Protein AF-A0A1F6H2P2-F1 (afdb_monomer)

Mean predicted aligned error: 9.65 Å

Radius of gyration: 20.06 Å; Cα contacts (8 Å, |Δi|>4): 72; chains: 1; bounding box: 47×46×55 Å

Organism: NCBI:txid1817773

Solvent-accessible surface area (backbone atoms only — not comparable to full-atom values): 9304 Å² total; per-residue (Å²): 113,75,63,58,64,67,49,47,57,59,50,35,50,49,51,31,50,54,26,50,47,30,67,76,35,63,83,75,43,73,91,54,55,69,69,54,33,51,51,50,27,52,52,34,45,52,51,43,44,54,50,50,50,52,54,48,51,58,48,49,58,65,69,65,56,77,79,84,72,99,72,52,75,72,54,50,54,53,51,49,53,53,52,52,72,70,44,54,74,66,53,56,49,53,48,51,48,56,51,49,54,50,52,47,46,51,47,52,49,48,51,51,46,37,75,72,68,62,61,76,90,62,79,57,70,64,63,54,49,53,52,36,53,52,49,58,61,56,45,49,56,56,51,49,54,50,52,49,58,52,50,56,49,52,50,54,53,48,53,51,59,62,67,80,102

Sequence (165 aa):
MRQTRRFGLPIAMLLCYLTALGLERAEFLPSFDRSEMDLLHRAFGLFLFALLLLLLYDRLQRSGRP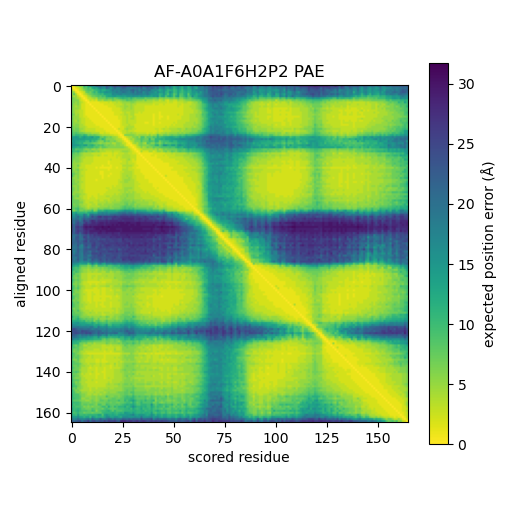KVGLSSAKNAAKKQFRQISEKGPRHWVDLLFLGGLSLIVLLGLLLHFKTRLGWTGWPGLEGLGILHGTLVWFFLSVILVRYYLVLTRWMVSLLAYLKER

Secondary structure (DSSP, 8-state):
-HHHHHHHHHHHHHHHHHHHHHHH-GGG-TTS-HHHHHHHHHHHHHHHHHHHHHHHHHHHHHHSS--S----HHHHHHHHHHHHHHS-HHHHHHHHHHHHHHHHHHHHHHHHHHHHH---SSS-HHHHHHHHHHHHHHHHHHHHHHHHHHHHHHHHHHHHHHH--

pLDDT: mean 79.11, std 15.76, range [41.44, 95.0]

InterPro domains:
  IPR011577 Cytochrome b561, bacterial/Ni-hydrogenase [PF01292] (11-153)
  IPR016174 Di-haem cytochrome, transmembrane [SSF81342] (11-152)

Foldseek 3Di:
DVVCLVVVLVVLLVQLVQLVCCLVPVVSCVPDDNVRSVVSNVVSLVVNLVSLVVVVVVVCVVVPPDPDDPDDPPVVVVVVVVVVVVPPPLVVLVCCLSVLSNVLSVLVVVLVCCVPVVDPPDDDSVVSVVVSVVSSVVSV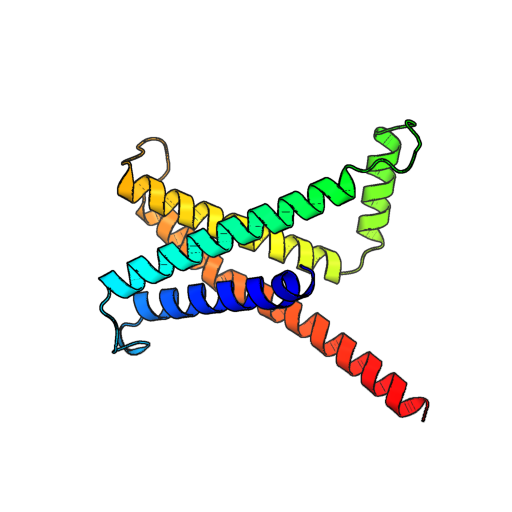VSVVVNVVVVVVVVVVVVVVVVVVD

Structure (mmCIF, N/CA/C/O backbone):
data_AF-A0A1F6H2P2-F1
#
_entry.id   AF-A0A1F6H2P2-F1
#
loop_
_atom_site.group_PDB
_atom_site.id
_atom_site.type_symbol
_atom_site.label_atom_id
_atom_site.label_alt_id
_atom_site.label_comp_id
_atom_site.label_asym_id
_atom_site.label_entity_id
_atom_site.label_seq_id
_atom_site.pdbx_PDB_ins_code
_atom_site.Cartn_x
_atom_site.Cartn_y
_atom_site.Cartn_z
_atom_site.occupancy
_atom_site.B_iso_or_equiv
_atom_site.auth_seq_id
_atom_site.auth_comp_id
_atom_site.auth_asym_id
_atom_site.auth_atom_id
_atom_site.pdbx_PDB_model_num
ATOM 1 N N . MET A 1 1 ? -19.923 -7.535 0.071 1.00 48.81 1 MET A N 1
ATOM 2 C CA . MET A 1 1 ? -18.943 -6.417 0.032 1.00 48.81 1 MET A CA 1
ATOM 3 C C . MET A 1 1 ? -18.092 -6.228 1.300 1.00 48.81 1 MET A C 1
ATOM 5 O O . MET A 1 1 ? -16.920 -5.913 1.154 1.00 48.81 1 MET A O 1
ATOM 9 N N . ARG A 1 2 ? -18.588 -6.415 2.543 1.00 50.91 2 ARG A N 1
ATOM 10 C CA . ARG A 1 2 ? -17.752 -6.220 3.763 1.00 50.91 2 ARG A CA 1
ATOM 11 C C . ARG A 1 2 ? -16.578 -7.210 3.907 1.00 50.91 2 ARG A C 1
ATOM 13 O O . ARG A 1 2 ? -15.541 -6.816 4.428 1.00 50.91 2 ARG A O 1
ATOM 20 N N . GLN A 1 3 ? -16.726 -8.457 3.451 1.00 49.28 3 GLN A N 1
ATOM 21 C CA . GLN A 1 3 ? -15.684 -9.496 3.537 1.00 49.28 3 GLN A CA 1
ATOM 22 C C . GLN A 1 3 ? -14.566 -9.311 2.499 1.00 49.28 3 GLN A C 1
ATOM 24 O O . GLN A 1 3 ? -13.396 -9.361 2.867 1.00 49.28 3 GLN A O 1
ATOM 29 N N . THR A 1 4 ? -14.904 -8.966 1.250 1.00 50.62 4 THR A N 1
ATOM 30 C CA . THR A 1 4 ? -13.933 -8.600 0.198 1.00 50.62 4 THR A CA 1
ATOM 31 C C . THR A 1 4 ? -13.050 -7.433 0.646 1.00 50.62 4 THR A C 1
ATOM 33 O O . THR A 1 4 ? -11.848 -7.421 0.424 1.00 50.62 4 THR A O 1
ATOM 36 N N . ARG A 1 5 ? -13.636 -6.490 1.392 1.00 57.91 5 ARG A N 1
ATOM 37 C CA . ARG A 1 5 ? -12.947 -5.350 2.008 1.00 57.91 5 ARG A CA 1
ATOM 38 C C . ARG A 1 5 ? -12.006 -5.735 3.160 1.00 57.91 5 ARG A C 1
ATOM 40 O O . ARG A 1 5 ? -11.068 -4.999 3.444 1.00 57.91 5 ARG A O 1
ATOM 47 N N . ARG A 1 6 ? -12.284 -6.852 3.844 1.00 64.69 6 ARG A N 1
ATOM 48 C CA . ARG A 1 6 ? -11.529 -7.342 5.011 1.00 64.69 6 ARG A CA 1
ATOM 49 C C . ARG A 1 6 ? -10.278 -8.120 4.607 1.00 64.69 6 ARG A C 1
ATOM 51 O O . ARG A 1 6 ? -9.258 -7.951 5.260 1.00 64.69 6 ARG A O 1
ATOM 58 N N . PHE A 1 7 ? -10.360 -8.915 3.541 1.00 75.50 7 PHE A N 1
ATOM 59 C CA . PHE A 1 7 ? -9.259 -9.782 3.101 1.00 75.50 7 PHE A CA 1
ATOM 60 C C . PHE A 1 7 ? -8.615 -9.348 1.782 1.00 75.50 7 PHE A C 1
ATOM 62 O O . PHE A 1 7 ? -7.418 -9.540 1.609 1.00 75.50 7 PHE A O 1
ATOM 69 N N . GLY A 1 8 ? -9.357 -8.691 0.885 1.00 83.44 8 GLY A N 1
ATOM 70 C CA . GLY A 1 8 ? -8.844 -8.303 -0.431 1.00 83.44 8 GLY A CA 1
ATOM 71 C C . GLY A 1 8 ? -7.687 -7.308 -0.364 1.00 83.44 8 GLY A C 1
ATOM 72 O O . GLY A 1 8 ? -6.715 -7.466 -1.091 1.00 83.44 8 GLY A O 1
ATOM 73 N N . LEU A 1 9 ? -7.745 -6.325 0.545 1.00 86.44 9 LEU A N 1
ATOM 74 C CA . LEU A 1 9 ? -6.666 -5.344 0.697 1.00 86.44 9 LEU A CA 1
ATOM 75 C C . LEU A 1 9 ? -5.374 -5.982 1.254 1.00 86.44 9 LEU A C 1
ATOM 77 O O . LEU A 1 9 ? -4.341 -5.818 0.612 1.00 86.44 9 LEU A O 1
ATOM 81 N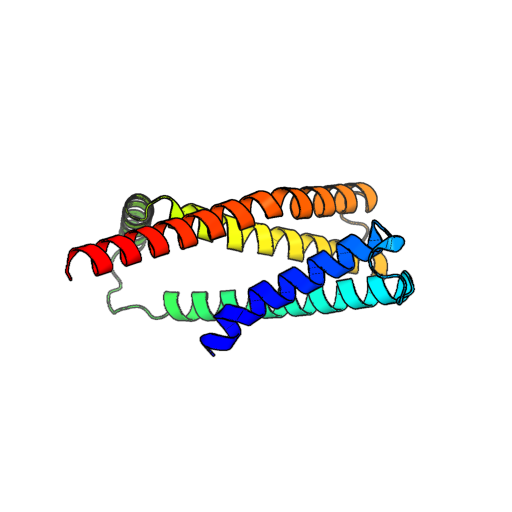 N . PRO A 1 10 ? -5.393 -6.744 2.372 1.00 88.38 10 PRO A N 1
ATOM 82 C CA . PRO A 1 10 ? -4.207 -7.470 2.829 1.00 88.38 10 PRO A CA 1
ATOM 83 C C . PRO A 1 10 ? -3.623 -8.435 1.792 1.00 88.38 10 PRO A C 1
ATOM 85 O O . PRO A 1 10 ? -2.408 -8.479 1.646 1.00 88.38 10 PRO A O 1
ATOM 88 N N . ILE A 1 11 ? -4.466 -9.175 1.060 1.00 90.25 11 ILE A N 1
ATOM 89 C CA . ILE A 1 11 ? -4.005 -10.120 0.032 1.00 90.25 11 ILE A CA 1
ATOM 90 C C . ILE A 1 11 ? -3.336 -9.372 -1.124 1.00 90.25 11 ILE A C 1
ATOM 92 O O . ILE A 1 11 ? -2.225 -9.719 -1.504 1.00 90.25 11 ILE A O 1
ATOM 96 N N . ALA A 1 12 ? -3.964 -8.313 -1.646 1.00 91.25 12 ALA A N 1
ATOM 97 C CA . ALA A 1 12 ? -3.376 -7.502 -2.711 1.00 91.25 12 ALA A CA 1
ATOM 98 C C . ALA A 1 12 ? -2.037 -6.886 -2.280 1.00 91.25 12 ALA A C 1
ATOM 100 O O . ALA A 1 12 ? -1.068 -6.926 -3.030 1.00 91.25 12 ALA A O 1
ATOM 101 N N . MET A 1 13 ? -1.959 -6.374 -1.047 1.00 92.19 13 MET A N 1
ATOM 102 C CA . MET A 1 13 ? -0.705 -5.871 -0.487 1.00 92.19 13 MET A CA 1
ATOM 103 C C . MET A 1 13 ? 0.360 -6.965 -0.401 1.00 92.19 13 MET A C 1
ATOM 105 O O . MET A 1 13 ? 1.487 -6.731 -0.823 1.00 92.19 13 MET A O 1
ATOM 109 N N . LEU A 1 14 ? 0.014 -8.151 0.110 1.00 93.00 14 LEU A N 1
ATOM 110 C CA . LEU A 1 14 ? 0.943 -9.276 0.207 1.00 93.00 14 LEU A CA 1
ATOM 111 C C . LEU A 1 14 ? 1.497 -9.655 -1.171 1.00 93.00 14 LEU A C 1
ATOM 113 O O . LEU A 1 14 ? 2.705 -9.791 -1.313 1.00 93.00 14 LEU A O 1
ATOM 117 N N . LEU A 1 15 ? 0.642 -9.752 -2.191 1.00 93.44 15 LEU A N 1
ATOM 118 C CA . LEU A 1 15 ? 1.060 -10.053 -3.564 1.00 93.44 15 LEU A CA 1
ATOM 119 C C . LEU A 1 15 ? 1.986 -8.968 -4.143 1.00 93.44 15 LEU A C 1
ATOM 121 O O . LEU A 1 15 ? 2.994 -9.297 -4.770 1.00 93.44 15 LEU A O 1
ATOM 125 N N . CYS A 1 16 ? 1.710 -7.684 -3.885 1.00 93.44 16 CYS A N 1
ATOM 126 C CA . CYS A 1 16 ? 2.614 -6.591 -4.263 1.00 93.44 16 CYS A CA 1
ATOM 127 C C . CYS A 1 16 ? 3.980 -6.700 -3.567 1.00 93.44 16 CYS A C 1
ATOM 129 O O . CYS A 1 16 ? 5.003 -6.500 -4.215 1.00 93.44 16 CYS A O 1
ATOM 131 N N . TYR A 1 17 ? 4.016 -7.034 -2.273 1.00 92.44 17 TYR A N 1
ATOM 132 C CA . TYR A 1 17 ? 5.274 -7.209 -1.538 1.00 92.44 17 TYR A CA 1
ATOM 133 C C . TYR A 1 17 ? 6.059 -8.433 -2.016 1.00 92.44 17 TYR A C 1
ATOM 135 O O . TYR A 1 17 ? 7.268 -8.335 -2.190 1.00 92.44 17 TYR A O 1
ATOM 143 N N . LEU A 1 18 ? 5.393 -9.565 -2.261 1.00 92.12 18 LEU A N 1
ATOM 144 C CA . LEU A 1 18 ? 6.044 -10.781 -2.762 1.00 92.12 18 LEU A CA 1
ATOM 145 C C . LEU A 1 18 ? 6.673 -10.556 -4.140 1.00 92.12 18 LEU A C 1
ATOM 147 O O . LEU A 1 18 ? 7.811 -10.952 -4.369 1.00 92.12 18 LEU A O 1
ATOM 151 N N . THR A 1 19 ? 5.959 -9.873 -5.036 1.00 92.81 19 THR A N 1
ATOM 152 C CA . THR A 1 19 ? 6.490 -9.527 -6.363 1.00 92.81 19 THR A CA 1
ATOM 153 C C . THR A 1 19 ? 7.601 -8.476 -6.291 1.00 92.81 19 THR A C 1
ATOM 155 O O . THR A 1 19 ? 8.585 -8.601 -7.011 1.00 92.81 19 THR A O 1
ATOM 158 N N . ALA A 1 20 ? 7.518 -7.492 -5.386 1.00 90.88 20 ALA A N 1
ATOM 159 C CA . ALA A 1 20 ? 8.610 -6.540 -5.151 1.00 90.88 20 ALA A CA 1
ATOM 160 C C . ALA A 1 20 ? 9.876 -7.234 -4.618 1.00 90.88 20 ALA A C 1
ATOM 162 O O . ALA A 1 20 ? 10.975 -6.980 -5.104 1.00 90.88 20 ALA A O 1
ATOM 163 N N . LEU A 1 21 ? 9.714 -8.158 -3.667 1.00 89.56 21 LEU A N 1
ATOM 164 C CA . LEU A 1 21 ? 10.797 -8.992 -3.144 1.00 89.56 21 LEU A CA 1
ATOM 165 C C . LEU A 1 21 ? 11.439 -9.843 -4.242 1.00 89.56 21 LEU A C 1
ATOM 167 O O . LEU A 1 21 ? 12.662 -9.903 -4.309 1.00 89.56 21 LEU A O 1
ATOM 171 N N . GLY A 1 22 ? 10.634 -10.459 -5.113 1.00 87.56 22 GLY A N 1
ATOM 172 C CA . GLY A 1 22 ? 11.134 -11.218 -6.263 1.00 87.56 22 GLY A CA 1
ATOM 173 C C . GLY A 1 22 ? 11.913 -10.359 -7.266 1.00 87.56 22 GLY A C 1
ATOM 174 O O . GLY A 1 22 ? 12.901 -10.818 -7.831 1.00 87.56 22 GLY A O 1
ATOM 175 N N . LEU A 1 23 ? 11.521 -9.093 -7.451 1.00 87.25 23 LEU A N 1
ATOM 176 C CA . LEU A 1 23 ? 12.242 -8.144 -8.309 1.00 87.25 23 LEU A CA 1
ATOM 177 C C . LEU A 1 23 ? 13.580 -7.684 -7.721 1.00 87.25 23 LEU A C 1
ATOM 179 O O . LEU A 1 23 ? 14.522 -7.451 -8.480 1.00 87.25 23 LEU A O 1
ATOM 183 N N . GLU A 1 24 ? 13.668 -7.535 -6.398 1.00 85.31 24 GLU A N 1
ATOM 184 C CA . GLU A 1 24 ? 14.920 -7.192 -5.712 1.00 85.31 24 GLU A CA 1
ATOM 185 C C . GLU A 1 24 ? 15.850 -8.402 -5.554 1.00 85.31 24 GLU A C 1
ATOM 187 O O . GLU A 1 24 ? 17.070 -8.263 -5.633 1.00 85.31 24 GLU A O 1
ATOM 192 N N . ARG A 1 25 ? 15.284 -9.592 -5.323 1.00 84.62 25 ARG A N 1
ATOM 193 C CA . ARG A 1 25 ? 16.011 -10.833 -5.042 1.00 84.62 25 ARG A CA 1
ATOM 194 C C . ARG A 1 25 ? 15.502 -11.947 -5.949 1.00 84.62 25 ARG A C 1
ATOM 196 O O . ARG A 1 25 ? 14.535 -12.629 -5.617 1.00 84.62 25 ARG A O 1
ATOM 203 N N . ALA A 1 26 ? 16.204 -12.168 -7.058 1.00 69.19 26 ALA A N 1
ATOM 204 C CA . ALA A 1 26 ? 15.846 -13.183 -8.054 1.00 69.19 26 ALA A CA 1
ATOM 205 C C . ALA A 1 26 ? 15.707 -14.606 -7.466 1.00 69.19 26 ALA A C 1
ATOM 207 O O . ALA A 1 26 ? 14.921 -15.408 -7.957 1.00 69.19 26 ALA A O 1
ATOM 208 N N . GLU A 1 27 ? 16.408 -14.906 -6.369 1.00 72.50 27 GLU A N 1
ATOM 209 C CA . GLU A 1 27 ? 16.340 -16.195 -5.664 1.00 72.50 27 GLU A CA 1
ATOM 210 C C . GLU A 1 27 ? 14.996 -16.451 -4.955 1.00 72.50 27 GLU A C 1
ATOM 212 O O . GLU A 1 27 ? 14.692 -17.589 -4.606 1.00 72.50 27 GLU A O 1
ATOM 217 N N . PHE A 1 28 ? 14.183 -15.415 -4.713 1.00 71.75 28 PHE A N 1
ATOM 218 C CA . PHE A 1 28 ? 12.964 -15.531 -3.906 1.00 71.75 28 PHE A CA 1
ATOM 219 C C . PHE A 1 28 ? 11.799 -16.195 -4.658 1.00 71.75 28 PHE A C 1
ATOM 221 O O . PHE A 1 28 ? 10.961 -16.853 -4.042 1.00 71.75 28 PHE A O 1
ATOM 228 N N . LEU A 1 29 ? 11.741 -16.042 -5.985 1.00 76.50 29 LEU A N 1
ATOM 229 C CA . LEU A 1 29 ? 10.725 -16.646 -6.855 1.00 76.50 29 LEU A CA 1
ATOM 230 C C . LEU A 1 29 ? 11.385 -17.164 -8.144 1.00 76.50 29 LEU A C 1
ATOM 232 O O . LEU A 1 29 ? 11.187 -16.580 -9.208 1.00 76.50 29 LEU A O 1
ATOM 236 N N . PRO A 1 30 ? 12.148 -18.271 -8.073 1.00 74.56 30 PRO A N 1
ATOM 237 C CA . PRO A 1 30 ? 12.965 -18.751 -9.191 1.00 74.56 30 PRO A CA 1
ATOM 238 C C . PRO A 1 30 ? 12.141 -19.255 -10.384 1.00 74.56 30 PRO A C 1
ATOM 240 O O . PRO A 1 30 ? 12.679 -19.453 -11.465 1.00 74.56 30 PRO A O 1
ATOM 243 N N . SER A 1 31 ? 10.839 -19.485 -10.195 1.00 83.44 31 SER A N 1
ATOM 244 C CA . SER A 1 31 ? 9.926 -19.959 -11.239 1.00 83.44 31 SER A CA 1
ATOM 245 C C . SER A 1 31 ? 9.489 -18.886 -12.236 1.00 83.44 31 SER A C 1
ATOM 247 O O . SER A 1 31 ? 8.794 -19.232 -13.185 1.00 83.44 31 SER A O 1
ATOM 249 N N . PHE A 1 32 ? 9.829 -17.615 -12.011 1.00 83.62 32 PHE A N 1
ATOM 250 C CA . PHE A 1 32 ? 9.383 -16.510 -12.853 1.00 83.62 32 PHE A CA 1
ATOM 251 C C . PHE A 1 32 ? 10.555 -15.664 -13.324 1.00 83.62 32 PHE A C 1
ATOM 253 O O . PHE A 1 32 ? 11.436 -15.300 -12.541 1.00 83.62 32 PHE A O 1
ATOM 260 N N . ASP A 1 33 ? 10.494 -15.258 -14.586 1.00 88.88 33 ASP A N 1
ATOM 261 C CA . ASP A 1 33 ? 11.458 -14.314 -15.128 1.00 88.88 33 ASP A CA 1
ATOM 262 C C . ASP A 1 33 ? 11.236 -12.907 -14.560 1.00 88.88 33 ASP A C 1
ATOM 264 O O . ASP A 1 33 ? 10.136 -12.506 -14.165 1.00 88.88 33 ASP A O 1
ATOM 268 N N . ARG A 1 34 ? 12.296 -12.091 -14.567 1.00 86.25 34 ARG A N 1
ATOM 269 C CA . ARG A 1 34 ? 12.238 -10.709 -14.062 1.00 86.25 34 ARG A CA 1
ATOM 270 C C . ARG A 1 34 ? 11.173 -9.863 -14.774 1.00 86.25 34 ARG A C 1
ATOM 272 O O . ARG A 1 34 ? 10.539 -9.021 -14.141 1.00 86.25 34 ARG A O 1
ATOM 279 N N . SER A 1 35 ? 10.978 -10.073 -16.075 1.00 88.50 35 SER A N 1
ATOM 280 C CA . SER A 1 35 ? 9.950 -9.395 -16.876 1.00 88.50 35 SER A CA 1
ATOM 281 C C . SER A 1 35 ? 8.531 -9.805 -16.468 1.00 88.50 35 SER A C 1
ATOM 283 O O . SER A 1 35 ? 7.642 -8.954 -16.406 1.00 88.50 35 SER A O 1
ATOM 285 N N . GLU A 1 36 ? 8.317 -11.081 -16.143 1.00 90.25 36 GLU A N 1
ATOM 286 C CA . GLU A 1 36 ? 7.038 -11.600 -15.650 1.00 90.25 36 GLU A CA 1
ATOM 287 C C . GLU A 1 36 ? 6.735 -11.070 -14.248 1.00 90.25 36 GLU A C 1
ATOM 289 O O . GLU A 1 36 ? 5.625 -10.605 -13.987 1.00 90.25 36 GLU A O 1
ATOM 294 N N . MET A 1 37 ? 7.739 -11.054 -13.366 1.00 91.12 37 MET A N 1
ATOM 295 C CA . MET A 1 37 ? 7.636 -10.462 -12.031 1.00 91.12 37 MET A CA 1
ATOM 296 C C . MET A 1 37 ? 7.266 -8.981 -12.085 1.00 91.12 37 MET A C 1
ATOM 298 O O . MET A 1 37 ? 6.405 -8.525 -11.332 1.00 91.12 37 MET A O 1
ATOM 302 N N . ASP A 1 38 ? 7.869 -8.232 -13.005 1.00 90.31 38 ASP A N 1
ATOM 303 C CA . ASP A 1 38 ? 7.576 -6.816 -13.208 1.00 90.31 38 ASP A CA 1
ATOM 304 C C . ASP A 1 38 ? 6.149 -6.604 -13.738 1.00 90.31 38 ASP A C 1
ATOM 306 O O . ASP A 1 38 ? 5.414 -5.743 -13.246 1.00 90.31 38 ASP A O 1
ATOM 310 N N . LEU A 1 39 ? 5.700 -7.440 -14.679 1.00 91.62 39 LEU A N 1
ATOM 311 C CA . LEU A 1 39 ? 4.319 -7.423 -15.161 1.00 91.62 39 LEU A CA 1
ATOM 312 C C . LEU A 1 39 ? 3.316 -7.720 -14.034 1.00 91.62 39 LEU A C 1
ATOM 314 O O . LEU A 1 39 ? 2.340 -6.980 -13.873 1.00 91.62 39 LEU A O 1
ATOM 318 N N . LEU A 1 40 ? 3.565 -8.763 -13.236 1.00 93.69 40 LEU A N 1
ATOM 319 C CA . LEU A 1 40 ? 2.723 -9.147 -12.101 1.00 93.69 40 LEU A CA 1
ATOM 320 C C . LEU A 1 40 ? 2.684 -8.053 -11.032 1.00 93.69 40 LEU A C 1
ATOM 322 O O . LEU A 1 40 ? 1.601 -7.695 -10.567 1.00 93.69 40 LEU A O 1
ATOM 326 N N . HIS A 1 41 ? 3.833 -7.469 -10.682 1.00 94.69 41 HIS A N 1
ATOM 327 C CA . HIS A 1 41 ? 3.910 -6.379 -9.711 1.00 94.69 41 HIS A CA 1
ATOM 328 C C . HIS A 1 41 ? 3.053 -5.184 -10.142 1.00 94.69 41 HIS A C 1
ATOM 330 O O . HIS A 1 41 ? 2.256 -4.660 -9.359 1.00 94.69 41 HIS A O 1
ATOM 336 N N . ARG A 1 42 ? 3.144 -4.789 -11.419 1.00 91.31 42 ARG A N 1
ATOM 337 C CA . ARG A 1 42 ? 2.317 -3.715 -11.989 1.00 91.31 42 ARG A CA 1
ATOM 338 C C . ARG A 1 42 ? 0.832 -4.071 -11.967 1.00 91.31 42 ARG A C 1
ATOM 340 O O . ARG A 1 42 ? 0.017 -3.229 -11.592 1.00 91.31 42 ARG A O 1
ATOM 347 N N . ALA A 1 43 ? 0.472 -5.299 -12.343 1.00 93.44 43 ALA A N 1
ATOM 348 C CA . ALA A 1 43 ? -0.915 -5.756 -12.350 1.00 93.44 43 ALA A CA 1
ATOM 349 C C . ALA A 1 43 ? -1.528 -5.730 -10.940 1.00 93.44 43 ALA A C 1
ATOM 351 O O . ALA A 1 43 ? -2.611 -5.172 -10.743 1.00 93.44 43 ALA A O 1
ATOM 352 N N . PHE A 1 44 ? -0.814 -6.250 -9.937 1.00 95.00 44 PHE A N 1
ATOM 353 C CA . PHE A 1 44 ? -1.253 -6.192 -8.543 1.00 95.00 44 PHE A CA 1
ATOM 354 C C . PHE A 1 44 ? -1.274 -4.760 -8.002 1.00 95.00 44 PHE A C 1
ATOM 356 O O . PHE A 1 44 ? -2.205 -4.405 -7.280 1.00 95.00 44 PHE A O 1
ATOM 363 N N . GLY A 1 45 ? -0.329 -3.908 -8.404 1.00 93.50 45 GLY A N 1
ATOM 364 C CA . GLY A 1 45 ? -0.325 -2.482 -8.075 1.00 93.50 45 GLY A CA 1
ATOM 365 C C . GLY A 1 45 ? -1.558 -1.743 -8.607 1.00 93.50 45 GLY A C 1
ATOM 366 O O . GLY A 1 45 ? -2.201 -0.999 -7.864 1.00 93.50 45 GLY A O 1
ATOM 367 N N . LEU A 1 46 ? -1.953 -1.994 -9.861 1.00 93.25 46 LEU A N 1
ATOM 368 C CA . LEU A 1 46 ? -3.177 -1.441 -10.456 1.00 93.25 46 LEU A CA 1
ATOM 369 C C . LEU A 1 46 ? -4.440 -1.979 -9.776 1.00 93.25 46 LEU A C 1
ATOM 371 O O . LEU A 1 46 ? -5.368 -1.219 -9.493 1.00 93.25 46 LEU A O 1
ATOM 375 N N . PHE A 1 47 ? -4.472 -3.274 -9.461 1.00 93.00 47 PHE A N 1
ATOM 376 C CA . PHE A 1 47 ? -5.569 -3.867 -8.699 1.00 93.00 47 PHE A CA 1
ATOM 377 C C . PHE A 1 47 ? -5.692 -3.238 -7.302 1.00 93.00 47 PHE A C 1
ATOM 379 O O . PHE A 1 47 ? -6.789 -2.875 -6.870 1.00 93.00 47 PHE A O 1
ATOM 386 N N . LEU A 1 48 ? -4.566 -3.035 -6.614 1.00 92.81 48 LEU A N 1
ATOM 387 C CA . LEU A 1 48 ? -4.503 -2.368 -5.318 1.00 92.81 48 LEU A CA 1
ATOM 388 C C . LEU A 1 48 ? -4.986 -0.913 -5.410 1.00 92.81 48 LEU A C 1
ATOM 390 O O . LEU A 1 48 ? -5.745 -0.468 -4.547 1.00 92.81 48 LEU A O 1
ATOM 394 N N . PHE A 1 49 ? -4.625 -0.191 -6.473 1.00 93.12 49 PHE A N 1
ATOM 395 C CA . PHE A 1 49 ? -5.140 1.150 -6.751 1.00 93.12 49 PHE A CA 1
ATOM 396 C C . PHE A 1 49 ? -6.663 1.167 -6.920 1.00 93.12 49 PHE A C 1
ATOM 398 O O . PHE A 1 49 ? -7.349 1.951 -6.260 1.00 93.12 49 PHE A O 1
ATOM 405 N N . ALA A 1 50 ? -7.212 0.268 -7.740 1.00 91.38 50 ALA A N 1
ATOM 406 C CA . ALA A 1 50 ? -8.654 0.155 -7.948 1.00 91.38 50 ALA A CA 1
ATOM 407 C C . ALA A 1 50 ? -9.397 -0.171 -6.640 1.00 91.38 50 ALA A C 1
ATOM 409 O O . ALA A 1 50 ? -10.429 0.434 -6.336 1.00 91.38 50 ALA A O 1
ATOM 410 N N . LEU A 1 51 ? -8.841 -1.071 -5.820 1.00 90.75 51 LEU A N 1
ATOM 411 C CA . LEU A 1 51 ? -9.365 -1.352 -4.485 1.00 90.75 51 LEU A CA 1
ATOM 412 C C . LEU A 1 51 ? -9.362 -0.093 -3.614 1.00 90.75 51 LEU A C 1
ATOM 414 O O . LEU A 1 51 ? -10.387 0.216 -3.012 1.00 90.75 51 LEU A O 1
ATOM 418 N N . LEU A 1 52 ? -8.259 0.658 -3.555 1.00 90.19 52 LEU A N 1
ATOM 419 C CA . LEU A 1 52 ? -8.180 1.899 -2.777 1.00 90.19 52 LEU A CA 1
ATOM 420 C C . LEU A 1 52 ? -9.208 2.941 -3.230 1.00 90.19 52 LEU A C 1
ATOM 422 O O . LEU A 1 52 ? -9.855 3.551 -2.377 1.00 90.19 52 LEU A O 1
ATOM 426 N N . LEU A 1 53 ? -9.417 3.105 -4.538 1.00 90.12 53 LEU A N 1
ATOM 427 C CA . LEU A 1 53 ? -10.456 3.986 -5.076 1.00 90.12 53 LEU A CA 1
ATOM 428 C C . LEU A 1 53 ? -11.853 3.546 -4.640 1.00 90.12 53 LEU A C 1
ATOM 430 O O . LEU A 1 53 ? -12.636 4.376 -4.182 1.00 90.12 53 LEU A O 1
ATOM 434 N N . LEU A 1 54 ? -12.152 2.245 -4.692 1.00 88.81 54 LEU A N 1
ATOM 435 C CA . LEU A 1 54 ? -13.418 1.706 -4.196 1.00 88.81 54 LEU A CA 1
ATOM 436 C C . LEU A 1 54 ? -13.582 1.964 -2.689 1.00 88.81 54 LEU A C 1
ATOM 438 O O . LEU A 1 54 ? -14.655 2.358 -2.226 1.00 88.81 54 LEU A O 1
ATOM 442 N N . LEU A 1 55 ? -12.510 1.792 -1.903 1.00 85.31 55 LEU A N 1
ATOM 443 C CA . LEU A 1 55 ? -12.523 2.083 -0.468 1.00 85.31 55 LEU A CA 1
ATOM 444 C C . LEU A 1 55 ? -12.790 3.568 -0.194 1.00 85.31 55 LEU A C 1
ATOM 446 O O . LEU A 1 55 ? -13.532 3.886 0.745 1.00 85.31 55 LEU A O 1
ATOM 450 N N . LEU A 1 56 ? -12.172 4.450 -0.978 1.00 85.62 56 LEU A N 1
ATOM 451 C CA . LEU A 1 56 ? -12.326 5.894 -0.883 1.00 85.62 56 LEU A CA 1
ATOM 452 C C . LEU A 1 56 ? -13.743 6.314 -1.276 1.00 85.62 56 LEU A C 1
ATOM 454 O O . LEU A 1 56 ? -14.388 7.024 -0.508 1.00 85.62 56 LEU A O 1
ATOM 458 N N . TYR A 1 57 ? -14.258 5.806 -2.394 1.00 85.19 57 TYR A N 1
ATOM 459 C CA . TYR A 1 57 ? -15.620 6.041 -2.867 1.00 85.19 57 TYR A CA 1
ATOM 460 C C . TYR A 1 57 ? -16.662 5.651 -1.813 1.00 85.19 57 TYR A C 1
ATOM 462 O O . TYR A 1 57 ? -17.487 6.470 -1.411 1.00 85.19 57 TYR A O 1
ATOM 470 N N . ASP A 1 58 ? -16.555 4.441 -1.260 1.00 82.38 58 ASP A N 1
ATOM 471 C CA . ASP A 1 58 ? -17.419 3.974 -0.174 1.00 82.38 58 ASP A CA 1
ATOM 472 C C . ASP A 1 58 ? -17.352 4.884 1.064 1.00 82.38 58 ASP A C 1
ATOM 474 O O . ASP A 1 58 ? -18.336 5.044 1.792 1.00 82.38 58 ASP A O 1
ATOM 478 N N . ARG A 1 59 ? -16.163 5.416 1.380 1.00 77.69 59 ARG A N 1
ATOM 479 C CA . ARG A 1 59 ? -15.974 6.318 2.523 1.00 77.69 59 ARG A CA 1
ATOM 480 C C . ARG A 1 59 ? -16.643 7.662 2.250 1.00 77.69 59 ARG A C 1
ATOM 482 O O . ARG A 1 59 ? -17.359 8.139 3.128 1.00 77.69 59 ARG A O 1
ATOM 489 N N . LEU A 1 60 ? -16.464 8.205 1.045 1.00 79.75 60 LEU A N 1
ATOM 490 C CA . LEU A 1 60 ? -17.076 9.452 0.590 1.00 79.75 60 LEU A CA 1
ATOM 491 C C . LEU A 1 60 ? -18.605 9.362 0.568 1.00 79.75 60 LEU A C 1
ATOM 493 O O . LEU A 1 60 ? -19.268 10.251 1.097 1.00 79.75 60 LEU A O 1
ATOM 497 N N . GLN A 1 61 ? -19.176 8.259 0.075 1.00 77.75 61 GLN A N 1
ATOM 498 C CA . GLN A 1 61 ? -20.626 8.036 0.108 1.00 77.75 61 GLN A CA 1
ATOM 499 C C . GLN A 1 61 ? -21.189 7.993 1.537 1.00 77.75 61 GLN A C 1
ATOM 501 O O . GLN A 1 61 ? -22.281 8.499 1.796 1.00 77.75 61 GLN A O 1
ATOM 506 N N . ARG A 1 62 ? -20.455 7.401 2.490 1.00 70.56 62 ARG A N 1
ATOM 507 C CA . ARG A 1 62 ? -20.880 7.353 3.900 1.00 70.56 62 ARG A CA 1
ATOM 508 C C . ARG A 1 62 ? -20.748 8.698 4.606 1.00 70.56 62 ARG A C 1
ATOM 510 O O . ARG A 1 62 ? -21.564 8.980 5.477 1.00 70.56 62 ARG A O 1
ATOM 517 N N . SER A 1 63 ? -19.748 9.508 4.258 1.00 62.12 63 SER A N 1
ATOM 518 C CA . SER A 1 63 ? -19.612 10.876 4.777 1.00 62.12 63 SER A CA 1
ATOM 519 C C . SER A 1 63 ? -20.564 11.870 4.110 1.00 62.12 63 SER A C 1
ATOM 521 O O . SER A 1 63 ? -20.913 12.868 4.728 1.00 62.12 63 SER A O 1
ATOM 523 N N . GLY A 1 64 ? -20.981 11.597 2.871 1.00 50.03 64 GLY A N 1
ATOM 524 C CA . GLY A 1 64 ? -21.812 12.473 2.048 1.00 50.03 64 GLY A CA 1
ATOM 525 C C . GLY A 1 64 ? -23.320 12.321 2.240 1.00 50.03 64 GLY A C 1
ATOM 526 O O . GLY A 1 64 ? -24.058 13.085 1.634 1.00 50.03 64 GLY A O 1
ATOM 527 N N . ARG A 1 65 ? -23.807 11.386 3.072 1.00 46.91 65 ARG A N 1
ATOM 528 C CA . ARG A 1 65 ? -25.211 11.393 3.522 1.00 46.91 65 ARG A CA 1
ATOM 529 C C . ARG A 1 65 ? -25.337 12.383 4.682 1.00 46.91 65 ARG A C 1
ATOM 531 O O . ARG A 1 65 ? -24.919 12.038 5.792 1.00 46.91 65 ARG A O 1
ATOM 538 N N . PRO A 1 66 ? -25.896 13.589 4.478 1.00 43.38 66 PRO A N 1
ATOM 539 C CA . PRO A 1 66 ? -26.099 14.517 5.573 1.00 43.38 66 PRO A CA 1
ATOM 540 C C . PRO A 1 66 ? -27.155 13.890 6.482 1.00 43.38 66 PRO A C 1
ATOM 542 O O . PRO A 1 66 ? -28.292 13.668 6.066 1.00 43.38 66 PRO A O 1
ATOM 545 N N . LYS A 1 67 ? -26.804 13.590 7.735 1.00 48.66 67 LYS A N 1
ATOM 546 C CA . LYS A 1 67 ? -27.834 13.524 8.772 1.00 48.66 67 LYS A CA 1
ATOM 547 C C . LYS A 1 67 ? -28.330 14.959 8.930 1.00 48.66 67 LYS A C 1
ATOM 549 O O . LYS A 1 67 ? -27.581 15.794 9.420 1.00 48.66 67 LYS A O 1
ATOM 554 N N . VAL A 1 68 ? -29.513 15.208 8.372 1.00 44.62 68 VAL A N 1
ATOM 555 C CA . VAL A 1 68 ? -30.367 16.401 8.463 1.00 44.62 68 VAL A CA 1
ATOM 556 C C . VAL A 1 68 ? -29.842 17.466 9.436 1.00 44.62 68 VAL A C 1
ATOM 558 O O . VAL A 1 68 ? -29.790 17.238 10.642 1.00 44.62 68 VAL A O 1
ATOM 561 N N . GLY A 1 69 ? -29.476 18.632 8.894 1.00 41.44 69 GLY A N 1
ATOM 562 C CA . GLY A 1 69 ? -29.122 19.819 9.674 1.00 41.44 69 GLY A CA 1
ATOM 563 C C . GLY A 1 69 ? -28.038 20.667 9.016 1.00 41.44 69 GLY A C 1
ATOM 564 O O . GLY A 1 69 ? -26.873 20.597 9.405 1.00 41.44 69 GLY A O 1
ATOM 565 N N . LEU A 1 70 ? -28.417 21.495 8.036 1.00 46.78 70 LEU A N 1
ATOM 566 C CA . LEU A 1 70 ? -27.616 22.650 7.624 1.00 46.78 70 LEU A CA 1
ATOM 567 C C . LEU A 1 70 ? -27.572 23.656 8.787 1.00 46.78 70 LEU A C 1
ATOM 569 O O . LEU A 1 70 ? -28.330 24.618 8.820 1.00 46.78 70 LEU A O 1
ATOM 573 N N . SER A 1 71 ? -26.685 23.460 9.758 1.00 42.53 71 SER A N 1
ATOM 574 C CA . SER A 1 71 ? -26.203 24.584 10.556 1.00 42.53 71 SER A CA 1
ATOM 575 C C . SER A 1 71 ? -24.726 24.405 10.907 1.00 42.53 71 SER A C 1
ATOM 577 O O . SER A 1 71 ? -24.302 23.528 11.655 1.00 42.53 71 SER A O 1
ATOM 579 N N . SER A 1 72 ? -23.928 25.301 10.324 1.00 49.19 72 SER A N 1
ATOM 580 C CA . SER A 1 72 ? -22.543 25.604 10.680 1.00 49.19 72 SER A CA 1
ATOM 581 C C . SER A 1 72 ? -21.475 24.569 10.286 1.00 49.19 72 SER A C 1
ATOM 583 O O . SER A 1 72 ? -20.980 23.784 11.096 1.00 49.19 72 SER A O 1
ATOM 585 N N . ALA A 1 73 ? -20.987 24.684 9.043 1.00 54.78 73 ALA A N 1
ATOM 586 C CA . ALA A 1 73 ? -19.727 24.082 8.584 1.00 54.78 73 ALA A CA 1
ATOM 587 C C . ALA A 1 73 ? -18.523 24.451 9.487 1.00 54.78 73 ALA A C 1
ATOM 589 O O . ALA A 1 73 ? -17.608 23.650 9.673 1.00 54.78 73 ALA A O 1
ATOM 590 N N . LYS A 1 74 ? -18.568 25.624 10.138 1.00 48.72 74 LYS A N 1
ATOM 591 C CA . LYS A 1 74 ? -17.566 26.084 11.117 1.00 48.72 74 LYS A CA 1
ATOM 592 C C . LYS A 1 74 ? -17.603 25.267 12.422 1.00 48.72 74 LYS A C 1
ATOM 594 O O . LYS A 1 74 ? -16.555 24.952 12.983 1.00 48.72 7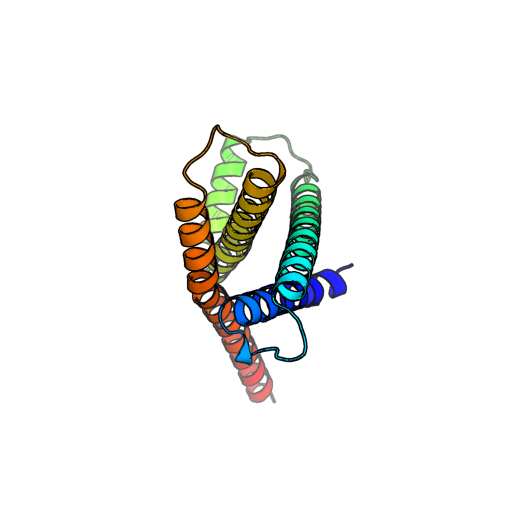4 LYS A O 1
ATOM 599 N N . ASN A 1 75 ? -18.791 24.850 12.873 1.00 50.38 75 ASN A N 1
ATOM 600 C CA . ASN A 1 75 ? -18.952 23.978 14.043 1.00 50.38 75 ASN A CA 1
ATOM 601 C C . ASN A 1 75 ? -18.737 22.497 13.709 1.00 50.38 75 ASN A C 1
ATOM 603 O O . ASN A 1 75 ? -18.260 21.759 14.568 1.00 50.38 75 ASN A O 1
ATOM 607 N N . ALA A 1 76 ? -19.027 22.063 12.478 1.00 52.94 76 ALA A N 1
ATOM 608 C CA . ALA A 1 76 ? -18.763 20.702 12.010 1.00 52.94 76 ALA A CA 1
ATOM 609 C C . ALA A 1 76 ? -17.258 20.383 11.986 1.00 52.94 76 ALA A C 1
ATOM 611 O O . ALA A 1 76 ? -16.860 19.332 12.486 1.00 52.94 76 ALA A O 1
ATOM 612 N N . ALA A 1 77 ? -16.422 21.318 11.517 1.00 50.28 77 ALA A N 1
ATOM 613 C CA . ALA A 1 77 ? -14.964 21.188 11.564 1.00 50.28 77 ALA A CA 1
ATOM 614 C C . ALA A 1 77 ? -14.435 21.126 13.010 1.00 50.28 77 ALA A C 1
ATOM 616 O O . ALA A 1 77 ? -13.614 20.269 13.334 1.00 50.28 77 ALA A O 1
ATOM 617 N N . LYS A 1 78 ? -14.967 21.963 13.916 1.00 48.38 78 LYS A N 1
ATOM 618 C CA . LYS A 1 78 ? -14.593 21.968 15.344 1.00 48.38 78 LYS A CA 1
ATOM 619 C C . LYS A 1 78 ? -15.052 20.693 16.076 1.00 48.38 78 LYS A C 1
ATOM 621 O O . LYS A 1 78 ? -14.308 20.158 16.893 1.00 48.38 78 LYS A O 1
ATOM 626 N N . LYS A 1 79 ? -16.236 20.151 15.747 1.00 48.66 79 LYS A N 1
ATOM 627 C CA . LYS A 1 79 ? -16.733 18.848 16.243 1.00 48.66 79 LYS A CA 1
ATOM 628 C C . LYS A 1 79 ? -15.942 17.670 15.675 1.00 48.66 79 LYS A C 1
ATOM 630 O O . LYS A 1 79 ? -15.676 16.731 16.415 1.00 48.66 79 LYS A O 1
ATOM 635 N N . GLN A 1 80 ? -15.542 17.717 14.403 1.00 54.53 80 GLN A N 1
ATOM 636 C CA . GLN A 1 80 ? -14.663 16.712 13.804 1.00 54.53 80 GLN A CA 1
ATOM 637 C C . GLN A 1 80 ? -13.281 16.726 14.455 1.00 54.53 80 GLN A C 1
ATOM 639 O O . GLN A 1 80 ? -12.799 15.659 14.812 1.00 54.53 80 GLN A O 1
ATOM 644 N N . PHE A 1 81 ? -12.685 17.898 14.701 1.00 50.00 81 PHE A N 1
ATOM 645 C CA . PHE A 1 81 ? -11.414 18.009 15.427 1.00 50.00 81 PHE A CA 1
ATOM 646 C C . PHE A 1 81 ? -11.512 17.453 16.854 1.00 50.00 81 PHE A C 1
ATOM 648 O O . PHE A 1 81 ? -10.656 16.680 17.277 1.00 50.00 81 PHE A O 1
ATOM 655 N N . ARG A 1 82 ? -12.600 17.762 17.573 1.00 47.81 82 ARG A N 1
ATOM 656 C CA . ARG A 1 82 ? -12.843 17.230 18.924 1.00 47.81 82 ARG A CA 1
ATOM 657 C C . ARG A 1 82 ? -13.073 15.709 18.919 1.00 47.81 82 ARG A C 1
ATOM 659 O O . ARG A 1 82 ? -12.501 15.008 19.741 1.00 47.81 82 ARG A O 1
ATOM 666 N N . GLN A 1 83 ? -13.798 15.177 17.931 1.00 49.72 83 GLN A N 1
ATOM 667 C CA . GLN A 1 83 ? -13.964 13.729 17.736 1.00 49.72 83 GLN A CA 1
ATOM 668 C C . GLN A 1 83 ? -12.690 13.017 17.259 1.00 49.72 83 GLN A C 1
ATOM 670 O O . GLN A 1 83 ? -12.552 11.822 17.491 1.00 49.72 83 GLN A O 1
ATOM 675 N N . ILE A 1 84 ? -11.776 13.695 16.560 1.00 51.31 84 ILE A N 1
ATOM 676 C CA . ILE A 1 84 ? -10.457 13.151 16.199 1.00 51.31 84 ILE A CA 1
ATOM 677 C C . ILE A 1 84 ? -9.566 13.093 17.445 1.00 51.31 84 ILE A C 1
ATOM 679 O O . ILE A 1 84 ? -8.864 12.106 17.630 1.00 51.31 84 ILE A O 1
ATOM 683 N N . SER A 1 85 ? -9.671 14.086 18.332 1.00 47.16 85 SER A N 1
ATOM 684 C CA . SER A 1 85 ? -8.992 14.102 19.633 1.00 47.16 85 SER A CA 1
ATOM 685 C C . SER A 1 85 ? -9.480 13.003 20.591 1.00 47.16 85 SER A C 1
ATOM 687 O O . SER A 1 85 ? -8.690 12.504 21.383 1.00 47.16 85 SER A O 1
ATOM 689 N N . GLU A 1 86 ? -10.755 12.605 20.525 1.00 50.62 86 GLU A N 1
ATOM 690 C CA . GLU A 1 86 ? -11.324 11.497 21.324 1.00 50.62 86 GLU A CA 1
ATOM 691 C C . GLU A 1 86 ? -11.059 10.109 20.717 1.00 50.62 86 GLU A C 1
ATOM 693 O O . GLU A 1 86 ? -11.126 9.079 21.392 1.00 50.62 86 GLU A O 1
ATOM 698 N N . LYS A 1 87 ? -10.741 10.053 19.422 1.00 56.56 87 LYS A N 1
ATOM 699 C CA . LYS A 1 87 ? -10.372 8.817 18.741 1.00 56.56 87 LYS A CA 1
ATOM 700 C C . LYS A 1 87 ? -8.907 8.519 19.041 1.00 56.56 87 LYS A C 1
ATOM 702 O O . LYS A 1 87 ? -8.013 9.057 18.401 1.00 56.56 87 LYS A 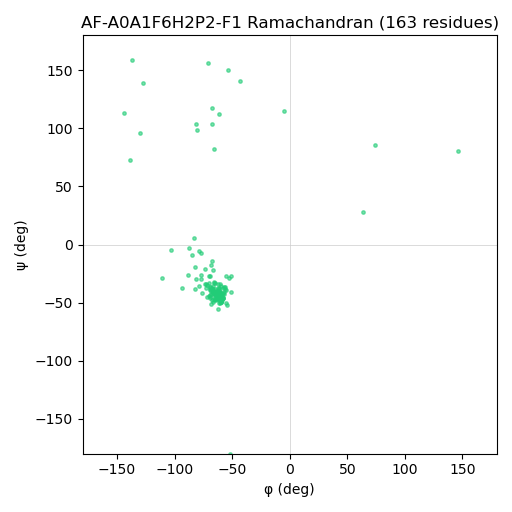O 1
ATOM 707 N N . GLY A 1 88 ? -8.684 7.639 20.017 1.00 69.25 88 GLY A N 1
ATOM 708 C CA . GLY A 1 88 ? -7.357 7.210 20.468 1.00 69.25 88 GLY A CA 1
ATOM 709 C C . GLY A 1 88 ? -6.402 6.721 19.356 1.00 69.25 88 GLY A C 1
ATOM 710 O O . GLY A 1 88 ? -6.777 6.638 18.184 1.00 69.25 88 GLY A O 1
ATOM 711 N N . PRO A 1 89 ? -5.170 6.311 19.712 1.00 75.00 89 PRO A N 1
ATOM 712 C CA . PRO A 1 89 ? -4.031 6.126 18.792 1.00 75.00 89 PRO A CA 1
ATOM 713 C C . PRO A 1 89 ? -4.315 5.271 17.544 1.00 75.00 89 PRO A C 1
ATOM 715 O O . PRO A 1 89 ? -3.745 5.494 16.480 1.00 75.00 89 PRO A O 1
ATOM 718 N N . ARG A 1 90 ? -5.272 4.343 17.625 1.00 77.00 90 ARG A N 1
ATOM 719 C CA . ARG A 1 90 ? -5.747 3.535 16.495 1.00 77.00 90 ARG A CA 1
ATOM 720 C C . ARG A 1 90 ? -6.227 4.358 15.294 1.00 77.00 90 ARG A C 1
ATOM 722 O O . ARG A 1 90 ? -5.997 3.950 14.162 1.00 77.00 90 ARG A O 1
ATOM 729 N N . HIS A 1 91 ? -6.910 5.481 15.512 1.00 80.50 91 HIS A N 1
ATOM 730 C CA . HIS A 1 91 ? -7.444 6.272 14.401 1.00 80.50 91 HIS A CA 1
ATOM 731 C C . HIS A 1 91 ? -6.338 6.940 13.588 1.00 80.50 91 HIS A C 1
ATOM 733 O O . HIS A 1 91 ? -6.406 6.940 12.360 1.00 80.50 91 HIS A O 1
ATOM 739 N N . TRP A 1 92 ? -5.304 7.434 14.271 1.00 82.69 92 TRP A N 1
ATOM 740 C CA . TRP A 1 92 ? -4.098 7.960 13.641 1.00 82.69 92 TRP A CA 1
ATOM 741 C C . TRP A 1 92 ? -3.367 6.880 12.850 1.00 82.69 92 TRP A C 1
ATOM 743 O O . TRP A 1 92 ? -3.018 7.114 11.698 1.00 82.69 92 TRP A O 1
ATOM 753 N N . VAL A 1 93 ? -3.230 5.673 13.407 1.00 86.31 93 VAL A N 1
ATOM 754 C CA . VAL A 1 93 ? -2.627 4.534 12.696 1.00 86.31 93 VAL A CA 1
ATOM 755 C C . VAL A 1 93 ? -3.445 4.132 11.466 1.00 86.31 93 VAL A C 1
ATOM 757 O O . VAL A 1 93 ? -2.870 3.908 10.408 1.00 86.31 93 VAL A O 1
ATOM 760 N N . ASP A 1 94 ? -4.777 4.088 11.548 1.00 83.88 94 ASP A N 1
ATOM 761 C CA . ASP A 1 94 ? -5.625 3.785 10.385 1.00 83.88 94 ASP A CA 1
ATOM 762 C C . ASP A 1 94 ? -5.547 4.887 9.306 1.00 83.88 94 ASP A C 1
ATOM 764 O O . ASP A 1 94 ? -5.632 4.589 8.111 1.00 83.88 94 ASP A O 1
ATOM 768 N N . LEU A 1 95 ? -5.373 6.153 9.705 1.00 85.44 95 LEU A N 1
ATOM 769 C CA . LEU A 1 95 ? -5.193 7.277 8.784 1.00 85.44 95 LEU A CA 1
ATOM 770 C C . LEU A 1 95 ? -3.816 7.238 8.112 1.00 85.44 95 LEU A C 1
ATOM 772 O O . LEU A 1 95 ? -3.751 7.360 6.892 1.00 85.44 95 LEU A O 1
ATOM 776 N N . LEU A 1 96 ? -2.749 6.993 8.879 1.00 89.06 96 LEU A N 1
ATOM 777 C CA . LEU A 1 96 ? -1.393 6.777 8.365 1.00 89.06 96 LEU A CA 1
ATOM 778 C C . LEU A 1 96 ? -1.333 5.564 7.437 1.00 89.06 96 LEU A C 1
ATOM 780 O O . LEU A 1 96 ? -0.714 5.632 6.382 1.00 89.06 96 LEU A O 1
ATOM 784 N N . PHE A 1 97 ? -2.027 4.479 7.784 1.00 90.50 97 PHE A N 1
ATOM 785 C CA . PHE A 1 97 ? -2.105 3.284 6.954 1.00 90.50 97 PHE A CA 1
ATOM 786 C C . PHE A 1 97 ? -2.774 3.587 5.608 1.00 90.50 97 PHE A C 1
ATOM 788 O O . PHE A 1 97 ? -2.187 3.349 4.560 1.00 90.50 97 PHE A O 1
ATOM 795 N N . LEU A 1 98 ? -3.993 4.136 5.600 1.00 88.31 98 LEU A N 1
ATOM 796 C CA . LEU A 1 98 ? -4.698 4.404 4.340 1.00 88.31 98 LEU A CA 1
ATOM 797 C C . LEU A 1 98 ? -4.025 5.512 3.521 1.00 88.31 98 LEU A C 1
ATOM 799 O O . LEU A 1 98 ? -3.943 5.396 2.300 1.00 88.31 98 LEU A O 1
ATOM 803 N N . GLY A 1 99 ? -3.549 6.570 4.180 1.00 90.12 99 GLY A N 1
ATOM 804 C CA . GLY A 1 99 ? -2.852 7.680 3.535 1.00 90.12 99 GLY A CA 1
ATOM 805 C C . GLY A 1 99 ? -1.508 7.254 2.948 1.00 90.12 99 GLY A C 1
ATOM 806 O O . GLY A 1 99 ? -1.261 7.491 1.769 1.00 90.12 99 GLY A O 1
ATOM 807 N N . GLY A 1 100 ? -0.683 6.556 3.731 1.00 92.62 100 GLY A N 1
ATOM 808 C CA . GLY A 1 100 ? 0.613 6.040 3.288 1.00 92.62 100 GLY A CA 1
ATOM 809 C C . GLY A 1 100 ? 0.480 5.019 2.161 1.00 92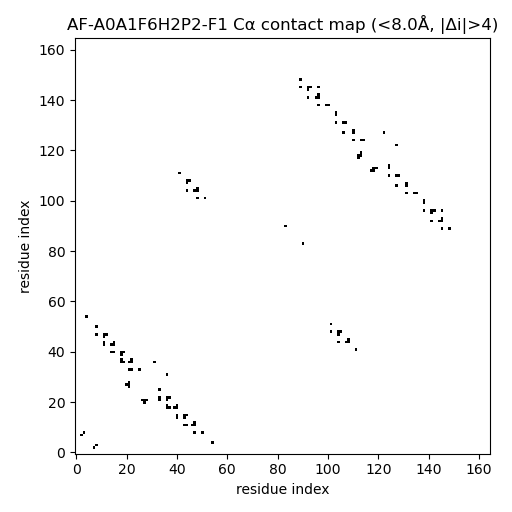.62 100 GLY A C 1
ATOM 810 O O . GLY A 1 100 ? 1.168 5.138 1.152 1.00 92.62 100 GLY A O 1
ATOM 811 N N . LEU A 1 101 ? -0.471 4.083 2.265 1.00 92.81 101 LEU A N 1
ATOM 812 C CA . LEU A 1 101 ? -0.732 3.113 1.200 1.00 92.81 101 LEU A CA 1
ATOM 813 C C . LEU A 1 101 ? -1.177 3.800 -0.097 1.00 92.81 101 LEU A C 1
ATOM 815 O O . LEU A 1 101 ? -0.725 3.432 -1.177 1.00 92.81 101 LEU A O 1
ATOM 819 N N . SER A 1 102 ? -2.022 4.830 0.007 1.00 92.06 102 SER A N 1
ATOM 820 C CA . SER A 1 102 ? -2.444 5.619 -1.156 1.00 92.06 102 SER A CA 1
ATOM 821 C C . SER A 1 102 ? -1.266 6.352 -1.796 1.00 92.06 102 SER A C 1
ATOM 823 O O . SER A 1 102 ? -1.134 6.330 -3.016 1.00 92.06 102 SER A O 1
ATOM 825 N N . LEU A 1 103 ? -0.383 6.952 -0.992 1.00 93.50 103 LEU A N 1
ATOM 826 C CA . LEU A 1 103 ? 0.819 7.629 -1.481 1.00 93.50 103 LEU A CA 1
ATOM 827 C C . LEU A 1 103 ? 1.760 6.668 -2.221 1.00 93.50 103 LEU A C 1
ATOM 829 O O . LEU A 1 103 ? 2.210 6.983 -3.319 1.00 93.50 103 LEU A O 1
ATOM 833 N N . ILE A 1 104 ? 2.018 5.487 -1.655 1.00 93.81 104 ILE A N 1
ATOM 834 C CA . ILE A 1 104 ? 2.870 4.457 -2.267 1.00 93.81 104 ILE A CA 1
ATOM 835 C C . ILE A 1 104 ? 2.327 4.042 -3.631 1.00 93.81 104 ILE A C 1
ATOM 837 O O . ILE A 1 104 ? 3.072 4.007 -4.610 1.00 93.81 104 ILE A O 1
ATOM 841 N N . VAL A 1 105 ? 1.025 3.766 -3.709 1.00 93.19 105 VAL A N 1
ATOM 842 C CA . VAL A 1 105 ? 0.382 3.341 -4.956 1.00 93.19 105 VAL A CA 1
ATOM 843 C C . VAL A 1 105 ? 0.382 4.462 -5.995 1.00 93.19 105 VAL A C 1
ATOM 845 O O . VAL A 1 105 ? 0.652 4.199 -7.164 1.00 93.19 105 VAL A O 1
ATOM 848 N N . LEU A 1 106 ? 0.145 5.713 -5.588 1.00 92.19 106 LEU A N 1
ATOM 849 C CA . LEU A 1 106 ? 0.243 6.866 -6.487 1.00 92.19 106 LEU A CA 1
ATOM 850 C C . LEU A 1 106 ? 1.662 7.035 -7.042 1.00 92.19 106 LEU A C 1
ATOM 852 O O . LEU A 1 106 ? 1.813 7.280 -8.235 1.00 92.19 106 LEU A O 1
ATOM 856 N N . LEU A 1 107 ? 2.698 6.852 -6.219 1.00 92.19 107 LEU A N 1
ATOM 857 C CA . LEU A 1 107 ? 4.089 6.877 -6.682 1.00 92.19 107 LEU A CA 1
ATOM 858 C C . LEU A 1 107 ? 4.390 5.737 -7.663 1.00 92.19 107 LEU A C 1
ATOM 860 O O . LEU A 1 107 ? 5.007 5.979 -8.695 1.00 92.19 107 LEU A O 1
ATOM 864 N N . GLY A 1 108 ? 3.907 4.521 -7.394 1.00 91.44 108 GLY A N 1
ATOM 865 C CA . GLY A 1 108 ? 4.046 3.392 -8.322 1.00 91.44 108 GLY A CA 1
ATOM 866 C C . GLY A 1 108 ? 3.347 3.646 -9.663 1.00 91.44 108 GLY A C 1
ATOM 867 O O . GLY A 1 108 ? 3.898 3.364 -10.727 1.00 91.44 108 GLY A O 1
ATOM 868 N N . LEU A 1 109 ? 2.162 4.260 -9.632 1.00 90.50 109 LEU A N 1
ATOM 869 C CA . LEU A 1 109 ? 1.424 4.655 -10.831 1.00 90.50 109 LEU A CA 1
ATOM 870 C C . LEU A 1 109 ? 2.152 5.764 -11.610 1.00 90.50 109 LEU A C 1
ATOM 872 O O . LEU A 1 109 ? 2.236 5.712 -12.836 1.00 90.50 109 LEU A O 1
ATOM 876 N N . LEU A 1 110 ? 2.730 6.739 -10.907 1.00 88.88 110 LEU A N 1
ATOM 877 C CA . LEU A 1 110 ? 3.567 7.779 -11.506 1.00 88.88 110 LEU A CA 1
ATOM 878 C C . LEU A 1 110 ? 4.813 7.190 -12.181 1.00 88.88 110 LEU A C 1
ATOM 880 O O . LEU A 1 110 ? 5.117 7.574 -13.310 1.00 88.88 110 LEU A O 1
ATOM 884 N N . LEU A 1 111 ? 5.498 6.228 -11.551 1.00 88.19 111 LEU A N 1
ATOM 885 C CA . LEU A 1 111 ? 6.605 5.491 -12.178 1.00 88.19 111 LEU A CA 1
ATOM 886 C C . LEU A 1 111 ? 6.147 4.774 -13.447 1.00 88.19 111 LEU A C 1
ATOM 888 O O . LEU A 1 111 ? 6.812 4.851 -14.482 1.00 88.19 111 LEU A O 1
ATOM 892 N N . HIS A 1 112 ? 4.989 4.116 -13.391 1.00 87.25 112 HIS A N 1
ATOM 893 C CA . HIS A 1 112 ? 4.414 3.431 -14.542 1.00 87.25 112 HIS A CA 1
ATOM 894 C C . HIS A 1 112 ? 4.146 4.394 -15.708 1.00 87.25 112 HIS A C 1
ATOM 896 O O . HIS A 1 112 ? 4.563 4.132 -16.836 1.00 87.25 112 HIS A O 1
ATOM 902 N N . PHE A 1 113 ? 3.506 5.538 -15.449 1.00 85.44 113 PHE A N 1
ATOM 903 C CA . PHE A 1 113 ? 3.244 6.532 -16.489 1.00 85.44 113 PHE A CA 1
ATOM 904 C C . PHE A 1 113 ? 4.520 7.177 -17.014 1.00 85.44 113 PHE A C 1
ATOM 906 O O . PHE A 1 113 ? 4.656 7.346 -18.222 1.00 85.44 113 PHE A O 1
ATOM 913 N N . LYS A 1 114 ? 5.486 7.499 -16.150 1.00 83.31 114 LYS A N 1
ATOM 914 C CA . LYS A 1 114 ? 6.734 8.129 -16.586 1.00 83.31 114 LYS A CA 1
ATOM 915 C C . LYS A 1 114 ? 7.571 7.199 -17.466 1.00 83.31 114 LYS A C 1
ATOM 917 O O . LYS A 1 114 ? 8.103 7.644 -18.477 1.00 83.31 114 LYS A O 1
ATOM 922 N N . THR A 1 115 ? 7.641 5.914 -17.122 1.00 81.69 115 THR A N 1
ATOM 923 C CA . THR A 1 115 ? 8.368 4.907 -17.916 1.00 81.69 115 THR A CA 1
ATOM 924 C C . THR A 1 115 ? 7.696 4.591 -19.254 1.00 81.69 115 THR A C 1
ATOM 926 O O . THR A 1 115 ? 8.397 4.319 -20.222 1.00 81.69 115 THR A O 1
ATOM 929 N N . ARG A 1 116 ? 6.357 4.628 -19.338 1.00 81.06 116 ARG A N 1
ATOM 930 C CA . ARG A 1 116 ? 5.612 4.272 -20.562 1.00 81.06 116 ARG A CA 1
ATOM 931 C C . ARG A 1 116 ? 5.281 5.449 -21.475 1.00 81.06 116 ARG A C 1
ATOM 933 O O . ARG A 1 116 ? 5.296 5.281 -22.687 1.00 81.06 116 ARG A O 1
ATOM 940 N N . LEU A 1 117 ? 4.948 6.605 -20.907 1.00 75.62 117 LEU A N 1
ATOM 941 C CA . LEU A 1 117 ? 4.475 7.783 -21.645 1.00 75.62 117 LEU A CA 1
ATOM 942 C C . LEU A 1 117 ? 5.555 8.860 -21.803 1.00 75.62 117 LEU A C 1
ATOM 944 O O . LEU A 1 117 ? 5.305 9.873 -22.447 1.00 75.62 117 LEU A O 1
ATOM 948 N N . GLY A 1 118 ? 6.736 8.677 -21.201 1.00 71.50 118 GLY A N 1
ATOM 949 C CA . GLY A 1 118 ? 7.849 9.621 -21.332 1.00 71.50 118 GLY A CA 1
ATOM 950 C C . GLY A 1 118 ? 7.560 11.006 -20.746 1.00 71.50 118 GLY A C 1
ATOM 951 O O . GLY A 1 118 ? 8.101 11.997 -21.225 1.00 71.50 118 GLY A O 1
ATOM 952 N N . TRP A 1 119 ? 6.693 11.105 -19.731 1.00 67.75 119 TRP A N 1
ATOM 953 C CA . TRP A 1 119 ? 6.288 12.392 -19.157 1.00 67.75 119 TRP A CA 1
ATOM 954 C C . TRP A 1 119 ? 7.496 13.149 -18.563 1.00 67.75 119 TRP A C 1
ATOM 956 O O . TRP A 1 119 ? 8.089 12.737 -17.563 1.00 67.75 119 TRP A O 1
ATOM 966 N N . THR A 1 120 ? 7.854 14.276 -19.185 1.00 62.78 120 THR A N 1
ATOM 967 C CA . THR A 1 120 ? 9.073 15.062 -18.909 1.00 62.78 120 THR A CA 1
ATOM 968 C C . THR A 1 120 ? 8.954 16.073 -17.761 1.00 62.78 120 THR A C 1
ATOM 970 O O . THR A 1 120 ? 9.964 16.620 -17.332 1.00 62.78 120 THR A O 1
ATOM 973 N N . GLY A 1 121 ? 7.756 16.324 -17.221 1.00 64.06 121 GLY A N 1
ATOM 974 C CA . GLY A 1 121 ? 7.503 17.447 -16.302 1.00 64.06 121 GLY A CA 1
ATOM 975 C C . GLY A 1 121 ? 7.847 17.233 -14.819 1.00 64.06 121 GLY A C 1
ATOM 976 O O . GLY A 1 121 ? 7.486 18.076 -14.006 1.00 64.06 121 GLY A O 1
ATOM 977 N N . TRP A 1 122 ? 8.460 16.109 -14.433 1.00 64.88 122 TRP A N 1
ATOM 978 C CA . TRP A 1 122 ? 8.565 15.653 -13.030 1.00 64.88 122 TRP A CA 1
ATOM 979 C C . TRP A 1 122 ? 9.967 15.112 -12.675 1.00 64.88 122 TRP A C 1
ATOM 981 O O . TRP A 1 122 ? 10.689 14.697 -13.589 1.00 64.88 122 TRP A O 1
ATOM 991 N N . PRO A 1 123 ? 10.356 15.056 -11.376 1.00 66.44 123 PRO A N 1
ATOM 992 C CA . PRO A 1 123 ? 11.708 14.690 -10.922 1.00 66.44 123 PRO A CA 1
ATOM 993 C C . PRO A 1 123 ? 12.192 13.353 -11.487 1.00 66.44 123 PRO A C 1
ATOM 995 O O . PRO A 1 123 ? 11.382 12.477 -11.796 1.00 66.44 123 PRO A O 1
ATOM 998 N N . GLY A 1 124 ? 13.513 13.211 -11.662 1.00 73.81 124 GLY A N 1
ATOM 999 C CA . GLY A 1 124 ? 14.169 12.067 -12.312 1.00 73.81 124 GLY A CA 1
ATOM 1000 C C . GLY A 1 124 ? 13.601 10.702 -11.899 1.00 73.81 124 GLY A C 1
ATOM 1001 O O . GLY A 1 124 ? 13.252 10.495 -10.739 1.00 73.81 124 GLY A O 1
ATOM 1002 N N . LEU A 1 125 ? 13.482 9.782 -12.868 1.00 77.19 125 LEU A N 1
ATOM 1003 C CA . LEU A 1 125 ? 12.939 8.427 -12.658 1.00 77.19 125 LEU A CA 1
ATOM 1004 C C . LEU A 1 125 ? 13.607 7.712 -11.479 1.00 77.19 125 LEU A C 1
ATOM 1006 O O . LEU A 1 125 ? 12.930 7.075 -10.679 1.00 77.19 125 LEU A O 1
ATOM 1010 N N . GLU A 1 126 ? 14.922 7.874 -11.365 1.00 81.62 126 GLU A N 1
ATOM 1011 C CA . GLU A 1 126 ? 15.745 7.283 -10.317 1.00 81.62 126 GLU A CA 1
ATOM 1012 C C . GLU A 1 126 ? 15.331 7.755 -8.917 1.00 81.62 126 GLU A C 1
ATOM 1014 O O . GLU A 1 126 ? 15.029 6.934 -8.053 1.00 81.62 126 GLU A O 1
ATOM 1019 N N . GLY A 1 127 ? 15.196 9.069 -8.709 1.00 84.25 127 GLY A N 1
ATOM 1020 C CA . GLY A 1 127 ? 14.781 9.621 -7.417 1.00 84.25 127 GLY A CA 1
ATOM 1021 C C . GLY A 1 127 ? 13.375 9.176 -7.005 1.00 84.25 127 GLY A C 1
ATOM 1022 O O . GLY A 1 127 ? 13.132 8.879 -5.836 1.00 84.25 127 GLY A O 1
ATOM 1023 N N . LEU A 1 128 ? 12.451 9.069 -7.965 1.00 85.94 128 LEU A N 1
ATOM 1024 C CA . LEU A 1 128 ? 11.083 8.621 -7.696 1.00 85.94 128 LEU A CA 1
ATOM 1025 C C . LEU A 1 128 ? 11.029 7.111 -7.394 1.00 85.94 128 LEU A C 1
ATOM 1027 O O . LEU A 1 128 ? 10.256 6.691 -6.534 1.00 85.94 128 LEU A O 1
ATOM 1031 N N . GLY A 1 129 ? 11.893 6.317 -8.037 1.00 86.88 129 GLY A N 1
ATOM 1032 C CA . GLY A 1 129 ? 12.083 4.894 -7.748 1.00 86.88 129 GLY A CA 1
ATOM 1033 C C . GLY A 1 129 ? 12.637 4.654 -6.342 1.00 86.88 129 GLY A C 1
ATOM 1034 O O . GLY A 1 129 ? 12.062 3.873 -5.585 1.00 86.88 129 GLY A O 1
ATOM 1035 N N . ILE A 1 130 ? 13.685 5.390 -5.957 1.00 89.44 130 ILE A N 1
ATOM 1036 C CA . ILE A 1 130 ? 14.278 5.333 -4.610 1.00 89.44 130 ILE A CA 1
ATOM 1037 C C . ILE A 1 130 ? 13.250 5.735 -3.547 1.00 89.44 130 ILE A C 1
ATOM 1039 O O . ILE A 1 130 ? 13.102 5.051 -2.531 1.00 89.44 130 ILE A O 1
ATOM 1043 N N . LEU A 1 131 ? 12.504 6.820 -3.783 1.00 91.38 131 LEU A N 1
ATOM 1044 C CA . LEU A 1 131 ? 11.459 7.281 -2.870 1.00 91.38 131 LEU A CA 1
ATOM 1045 C C . LEU A 1 131 ? 10.348 6.236 -2.711 1.00 91.38 131 LEU A C 1
ATOM 1047 O O . LEU A 1 131 ? 9.930 5.956 -1.587 1.00 91.38 131 LEU A O 1
ATOM 1051 N N . HIS A 1 132 ? 9.885 5.645 -3.816 1.00 93.56 132 HIS A N 1
ATOM 1052 C CA . HIS A 1 132 ? 8.874 4.592 -3.789 1.00 93.56 132 HIS A CA 1
ATOM 1053 C C . HIS A 1 132 ? 9.359 3.374 -2.993 1.00 93.56 132 HIS A C 1
ATOM 1055 O O . HIS A 1 132 ? 8.671 2.961 -2.061 1.00 93.56 132 HIS A O 1
ATOM 1061 N N . GLY A 1 133 ? 10.558 2.858 -3.286 1.00 91.19 133 GLY A N 1
ATOM 1062 C CA . GLY A 1 133 ? 11.135 1.723 -2.561 1.00 91.19 133 GLY A CA 1
ATOM 1063 C C . GLY A 1 133 ? 11.299 2.010 -1.066 1.00 91.19 133 GLY A C 1
ATOM 1064 O O . GLY A 1 133 ? 10.838 1.236 -0.229 1.00 91.19 133 GLY A O 1
ATOM 1065 N N . THR A 1 134 ? 11.851 3.173 -0.709 1.00 92.44 134 THR A N 1
ATOM 1066 C CA . THR A 1 134 ? 12.030 3.580 0.698 1.00 92.44 134 THR A CA 1
ATOM 1067 C C . THR A 1 134 ? 10.696 3.645 1.441 1.00 92.44 134 THR A C 1
ATOM 1069 O O . THR A 1 134 ? 10.581 3.156 2.566 1.00 92.44 134 THR A O 1
ATOM 1072 N N . LEU A 1 135 ? 9.663 4.214 0.811 1.00 93.50 135 LEU A N 1
ATOM 1073 C CA . LEU A 1 135 ? 8.328 4.288 1.400 1.00 93.50 135 LEU A CA 1
ATOM 1074 C C . LEU A 1 135 ? 7.695 2.906 1.562 1.00 93.50 135 LEU A C 1
ATOM 1076 O O . LEU A 1 135 ? 7.105 2.652 2.607 1.00 93.50 135 LEU A O 1
ATOM 1080 N N . VAL A 1 136 ? 7.832 2.014 0.576 1.00 92.31 136 VAL A N 1
ATOM 1081 C CA . VAL A 1 136 ? 7.338 0.628 0.653 1.00 92.31 136 VAL A CA 1
ATOM 1082 C C . VAL A 1 136 ? 7.957 -0.104 1.846 1.00 92.31 136 VAL A C 1
ATOM 1084 O O . VAL A 1 136 ? 7.231 -0.725 2.627 1.00 92.31 136 VAL A O 1
ATOM 1087 N N . TRP A 1 137 ? 9.272 0.014 2.037 1.00 90.31 137 TRP A N 1
ATOM 1088 C CA . TRP A 1 137 ? 9.978 -0.621 3.150 1.00 90.31 137 TRP A CA 1
ATOM 1089 C C . TRP A 1 137 ? 9.615 -0.004 4.503 1.00 90.31 137 TRP A C 1
ATOM 1091 O O . TRP A 1 137 ? 9.284 -0.728 5.442 1.00 90.31 137 TRP A O 1
ATOM 1101 N N . PHE A 1 138 ? 9.566 1.327 4.600 1.00 92.00 138 PHE A N 1
ATOM 1102 C CA . PHE A 1 138 ? 9.119 2.024 5.811 1.00 92.00 138 PHE A CA 1
ATOM 1103 C C . PHE A 1 138 ? 7.675 1.662 6.195 1.00 92.00 138 PHE A C 1
ATOM 1105 O O . PHE A 1 138 ? 7.338 1.538 7.376 1.00 92.00 138 PHE A O 1
ATOM 1112 N N . PHE A 1 139 ? 6.805 1.458 5.205 1.00 93.56 139 PHE A N 1
ATOM 1113 C CA . PHE A 1 139 ? 5.392 1.176 5.427 1.00 93.56 139 PHE A CA 1
ATOM 1114 C C . PHE A 1 139 ? 5.138 -0.174 6.110 1.00 93.56 139 PHE A C 1
ATOM 1116 O O . PHE A 1 139 ? 4.127 -0.314 6.804 1.00 93.56 139 PHE A O 1
ATOM 1123 N N . LEU A 1 140 ? 6.075 -1.127 6.036 1.00 90.94 140 LEU A N 1
ATOM 1124 C CA . LEU A 1 140 ? 6.015 -2.365 6.824 1.00 90.94 140 LEU A CA 1
ATOM 1125 C C . LEU A 1 140 ? 5.921 -2.083 8.329 1.00 90.94 140 LEU A C 1
ATOM 1127 O O . LEU A 1 140 ? 5.138 -2.731 9.023 1.00 90.94 140 LEU A O 1
ATOM 1131 N N . SER A 1 141 ? 6.625 -1.066 8.830 1.00 91.62 141 SER A N 1
ATOM 1132 C CA . SER A 1 141 ? 6.546 -0.655 10.237 1.00 91.62 141 SER A CA 1
ATOM 1133 C C . SER A 1 141 ? 5.133 -0.198 10.611 1.00 91.62 141 SER A C 1
ATOM 1135 O O . SER A 1 141 ? 4.612 -0.564 11.664 1.00 91.62 141 SER A O 1
ATOM 1137 N N . VAL A 1 142 ? 4.461 0.541 9.721 1.00 90.62 142 VAL A N 1
ATOM 1138 C CA . VAL A 1 142 ? 3.069 0.985 9.921 1.00 90.62 142 VAL A CA 1
ATOM 1139 C C . VAL A 1 142 ? 2.111 -0.209 9.929 1.00 90.62 142 VAL A C 1
ATOM 1141 O O . VAL A 1 142 ? 1.198 -0.268 10.758 1.00 90.62 142 VAL A O 1
ATOM 1144 N N . ILE A 1 143 ? 2.328 -1.181 9.037 1.00 90.50 143 ILE A N 1
ATOM 1145 C CA . ILE A 1 143 ? 1.567 -2.434 8.993 1.00 90.50 143 ILE A CA 1
ATOM 1146 C C . ILE A 1 143 ? 1.723 -3.195 10.318 1.00 90.50 143 ILE A C 1
ATOM 1148 O O . ILE A 1 143 ? 0.717 -3.565 10.928 1.00 90.50 143 ILE A O 1
ATOM 1152 N N . LEU A 1 144 ? 2.957 -3.378 10.792 1.00 91.44 144 LEU A N 1
ATOM 1153 C CA . LEU A 1 144 ? 3.264 -4.087 12.036 1.00 91.44 144 LEU A CA 1
ATOM 1154 C C . LEU A 1 144 ? 2.614 -3.426 13.252 1.00 91.44 144 LEU A C 1
ATOM 1156 O O . LEU A 1 144 ? 1.911 -4.097 14.006 1.00 91.44 144 LEU A O 1
ATOM 1160 N N . VAL A 1 145 ? 2.761 -2.106 13.405 1.00 90.00 145 VAL A N 1
ATOM 1161 C CA . VAL A 1 145 ? 2.123 -1.347 14.495 1.00 90.00 145 VAL A CA 1
ATOM 1162 C C . VAL A 1 145 ? 0.604 -1.520 14.464 1.00 90.00 145 VAL A C 1
ATOM 1164 O O . VAL A 1 145 ? -0.032 -1.719 15.502 1.00 90.00 145 VAL A O 1
ATOM 1167 N N . ARG A 1 146 ? -0.003 -1.495 13.274 1.00 88.25 146 ARG A N 1
ATOM 1168 C CA . ARG A 1 146 ? -1.446 -1.692 13.120 1.00 88.25 146 ARG A CA 1
ATOM 1169 C C . ARG A 1 146 ? -1.888 -3.088 13.556 1.00 88.25 146 ARG A C 1
ATOM 1171 O O . ARG A 1 146 ? -2.869 -3.195 14.293 1.00 88.25 146 ARG A O 1
ATOM 1178 N N . TYR A 1 147 ? -1.193 -4.138 13.121 1.00 88.06 147 TYR A N 1
ATOM 1179 C CA . TYR A 1 147 ? -1.516 -5.513 13.516 1.00 88.06 147 TYR A CA 1
ATOM 1180 C C . TYR A 1 147 ? -1.268 -5.757 15.005 1.00 88.06 147 TYR A C 1
ATOM 1182 O O . TYR A 1 147 ? -2.113 -6.377 15.648 1.00 88.06 147 TYR A O 1
ATOM 1190 N N . TYR A 1 148 ? -0.198 -5.193 15.570 1.00 89.25 148 TYR A N 1
ATOM 1191 C CA . TYR A 1 148 ? 0.073 -5.224 17.006 1.00 89.25 148 TYR A CA 1
ATOM 1192 C C . TYR A 1 148 ? 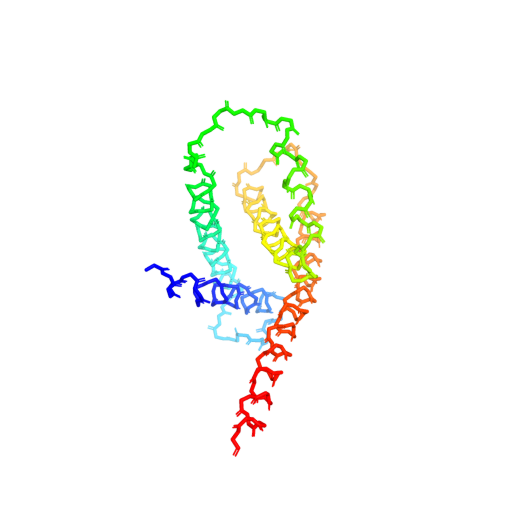-1.111 -4.668 17.809 1.00 89.25 148 TYR A C 1
ATOM 1194 O O . TYR A 1 148 ? -1.667 -5.367 18.650 1.00 89.25 148 TYR A O 1
ATOM 1202 N N . LEU A 1 149 ? -1.600 -3.466 17.476 1.00 85.25 149 LEU A N 1
ATOM 1203 C CA . LEU A 1 149 ? -2.751 -2.860 18.163 1.00 85.25 149 LEU A CA 1
ATOM 1204 C C . LEU A 1 149 ? -4.040 -3.689 18.053 1.00 85.25 149 LEU A C 1
ATOM 1206 O O . LEU A 1 149 ? -4.868 -3.679 18.970 1.00 85.25 14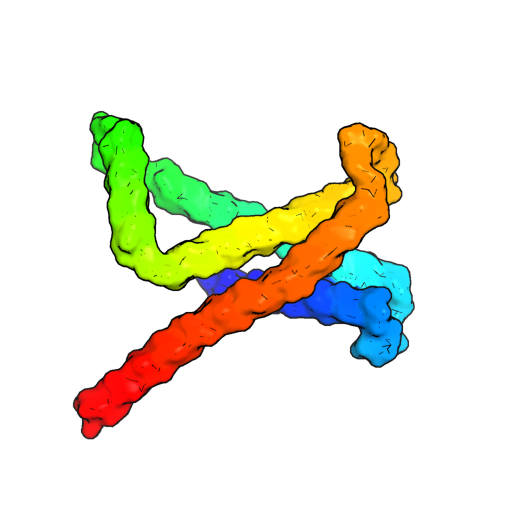9 LEU A O 1
ATOM 1210 N N . VAL A 1 150 ? -4.248 -4.373 16.923 1.00 84.81 150 VAL A N 1
ATOM 1211 C CA . VAL A 1 150 ? -5.394 -5.273 16.734 1.00 84.81 150 VAL A CA 1
ATOM 1212 C C . VAL A 1 150 ? -5.251 -6.511 17.618 1.00 84.81 150 VAL A C 1
ATOM 1214 O O . VAL A 1 150 ? -6.210 -6.867 18.305 1.00 84.81 150 VAL A O 1
ATOM 1217 N N . LEU A 1 151 ? -4.066 -7.122 17.641 1.00 87.12 151 LEU A N 1
ATOM 1218 C CA . LEU A 1 151 ? -3.778 -8.324 18.419 1.00 87.12 151 LEU A CA 1
ATOM 1219 C C . LEU A 1 151 ? -3.868 -8.061 19.926 1.00 87.12 151 LEU A C 1
ATOM 1221 O O . LEU A 1 151 ? -4.560 -8.796 20.623 1.00 87.12 151 LEU A O 1
ATOM 1225 N N . THR A 1 152 ? -3.264 -6.976 20.423 1.00 86.38 152 THR A N 1
ATOM 1226 C CA . THR A 1 152 ? -3.322 -6.604 21.846 1.00 86.38 152 THR A CA 1
ATOM 1227 C C . THR A 1 152 ? -4.763 -6.440 22.320 1.00 86.38 152 THR A C 1
ATOM 1229 O O . THR A 1 152 ? -5.128 -6.925 23.385 1.00 86.38 152 THR A O 1
ATOM 1232 N N . ARG A 1 153 ? -5.626 -5.802 21.519 1.00 81.94 153 ARG A N 1
ATOM 1233 C CA . ARG A 1 153 ? -7.051 -5.667 21.862 1.00 81.94 153 ARG A CA 1
ATOM 1234 C C . ARG A 1 153 ? -7.765 -7.005 21.892 1.00 81.9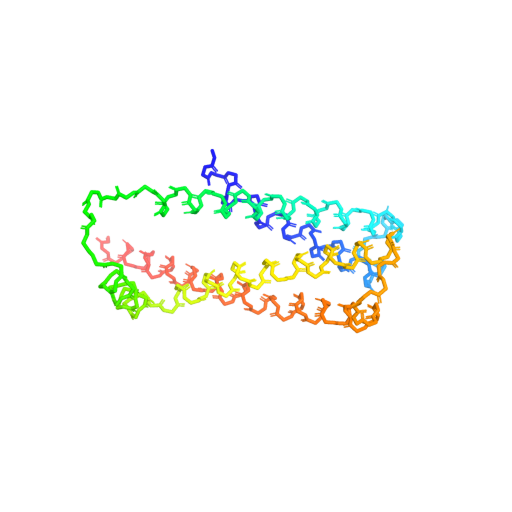4 153 ARG A C 1
ATOM 1236 O O . ARG A 1 153 ? -8.558 -7.238 22.796 1.00 81.94 153 ARG A O 1
ATOM 1243 N N . TRP A 1 154 ? -7.501 -7.849 20.901 1.00 88.38 154 TRP A N 1
ATOM 1244 C CA . TRP A 1 154 ? -8.089 -9.178 20.853 1.00 88.38 154 TRP A CA 1
ATOM 1245 C C . TRP A 1 154 ? -7.686 -10.001 22.085 1.00 88.38 154 TRP A C 1
ATOM 1247 O O . TRP A 1 154 ? -8.558 -10.582 22.721 1.00 88.38 154 TRP A O 1
ATOM 1257 N N . MET A 1 155 ? -6.414 -9.944 22.496 1.00 86.44 155 MET A N 1
ATOM 1258 C CA . MET A 1 155 ? -5.933 -10.577 23.729 1.00 86.44 155 MET A CA 1
ATOM 1259 C C . MET A 1 155 ? -6.602 -10.012 24.984 1.00 86.44 155 MET A C 1
ATOM 1261 O O . MET A 1 155 ? -7.049 -10.784 25.823 1.00 86.44 155 MET A O 1
ATOM 1265 N N . VAL A 1 156 ? -6.719 -8.687 25.118 1.00 83.38 156 VAL A N 1
ATOM 1266 C CA . VAL A 1 156 ? -7.395 -8.069 26.275 1.00 83.38 156 VAL A CA 1
ATOM 1267 C C . VAL A 1 156 ? -8.860 -8.505 26.356 1.00 83.38 156 VAL A C 1
ATOM 1269 O O . VAL A 1 156 ? -9.334 -8.860 27.431 1.00 83.38 156 VAL A O 1
ATOM 1272 N N . SER A 1 157 ? -9.574 -8.528 25.227 1.00 80.31 157 SER A N 1
ATOM 1273 C CA . SER A 1 157 ? -10.960 -9.010 25.176 1.00 80.31 157 SER A CA 1
ATOM 1274 C C . SER A 1 157 ? -11.076 -10.500 25.498 1.00 80.31 157 SER A C 1
ATOM 1276 O O . SER A 1 157 ? -12.017 -10.897 26.179 1.00 80.31 157 SER A O 1
ATOM 1278 N N . LEU A 1 158 ? -10.122 -11.316 25.044 1.00 86.94 158 LEU A N 1
ATOM 1279 C CA . LEU A 1 158 ? -10.073 -12.742 25.356 1.00 86.94 158 LEU A CA 1
ATOM 1280 C C . LEU A 1 158 ? -9.840 -12.977 26.854 1.00 86.94 158 LEU A C 1
ATOM 1282 O O . LEU A 1 158 ? -10.555 -13.762 27.464 1.00 86.94 158 LEU A O 1
ATOM 1286 N N . LEU A 1 159 ? -8.883 -12.269 27.457 1.00 87.06 159 LEU A N 1
ATOM 1287 C CA . LEU A 1 159 ? -8.589 -12.370 28.888 1.00 87.06 159 LEU A CA 1
ATOM 1288 C C . LEU A 1 159 ? -9.774 -11.923 29.751 1.00 87.06 159 LEU A C 1
ATOM 1290 O O . LEU A 1 159 ? -10.065 -12.565 30.754 1.00 87.06 159 LEU A O 1
ATOM 1294 N N . ALA A 1 160 ? -10.479 -10.859 29.356 1.00 82.81 160 ALA A N 1
ATOM 1295 C CA . ALA A 1 160 ? -11.697 -10.426 30.041 1.00 82.81 160 ALA A CA 1
ATOM 1296 C C . ALA A 1 160 ? -12.790 -11.506 29.983 1.00 82.81 160 ALA A C 1
ATOM 1298 O O . ALA A 1 160 ? -13.354 -11.863 31.012 1.00 82.81 160 ALA A O 1
ATOM 1299 N N . TYR A 1 161 ? -13.014 -12.090 28.802 1.00 88.44 161 TYR A N 1
ATOM 1300 C CA . TYR A 1 161 ? -13.975 -13.180 28.616 1.00 88.44 161 TYR A CA 1
ATOM 1301 C C . TYR A 1 161 ? -13.634 -14.429 29.443 1.00 88.44 161 TYR A C 1
ATOM 1303 O O . TYR A 1 161 ? -14.529 -15.085 29.967 1.00 88.44 161 TYR A O 1
ATOM 1311 N N . LEU A 1 162 ? -12.344 -14.754 29.569 1.00 89.31 162 LEU A N 1
ATOM 1312 C CA . LEU A 1 162 ? -11.876 -15.878 30.382 1.00 89.31 162 LEU A CA 1
ATOM 1313 C C . LEU A 1 162 ? -11.958 -15.613 31.891 1.00 89.31 162 LEU A C 1
ATOM 1315 O O . LEU A 1 162 ? -11.951 -16.572 32.644 1.00 89.31 162 LEU A O 1
ATOM 1319 N N . LYS A 1 163 ? -12.003 -14.350 32.332 1.00 82.06 163 LYS A N 1
ATOM 1320 C CA . LYS A 1 163 ? -12.104 -13.968 33.751 1.00 82.06 163 LYS A CA 1
ATOM 1321 C C . LYS A 1 163 ? -13.553 -13.870 34.244 1.00 82.06 163 LYS A C 1
ATOM 1323 O O . LYS A 1 163 ? -13.800 -13.988 35.438 1.00 82.06 163 LYS A O 1
ATOM 1328 N N . GLU A 1 164 ? -14.496 -13.597 33.344 1.00 74.81 164 GLU A N 1
ATOM 1329 C CA . GLU A 1 164 ? -15.939 -13.580 33.636 1.00 74.81 164 GLU A CA 1
ATOM 1330 C C . GLU A 1 164 ? -16.563 -14.990 33.691 1.00 74.81 164 GLU A C 1
ATOM 1332 O O . GLU A 1 164 ? -17.739 -15.124 34.028 1.00 74.81 164 GLU A O 1
ATOM 1337 N N . ARG A 1 165 ? -15.788 -16.032 33.369 1.00 48.97 165 ARG A N 1
ATOM 1338 C CA . ARG A 1 165 ? -16.138 -17.452 33.502 1.00 48.97 165 ARG A CA 1
ATOM 1339 C C . ARG A 1 165 ? -15.250 -18.123 34.539 1.00 48.97 165 ARG A C 1
ATOM 1341 O O . ARG A 1 165 ? -15.734 -19.116 35.118 1.00 48.97 165 ARG A O 1
#

Nearest PDB structures (foldseek):
  1kqf-assembly1_C  TM=5.968E-01  e=1.849E-01  Escherichia coli